Protein AF-A0A5J6QCE6-F1 (afdb_monomer_lite)

Foldseek 3Di:
DVVVQVVLVVVLCVVQVDDAQDDDDPVSLAVRQAKHWGWHFDQDPNDTDTDTDIRGYPHPPQAQLPDDEDEDCEAAAADAAEDAASHEYEHQAYYHYDHPYYHHNYWYDHNPDPDDTDD

pLDDT: mean 71.24, std 13.55, range [38.12, 87.88]

Sequence (119 aa):
MFRYLMDNAIASKDALSLSLGVSLTSEQVAALTHDIVWMEEREVRGETVLVPVLYMAQTQGRLAPSGALIQGHDVALISGAALNNQGTLRASHNLDAHADNITNSGLACTAYARARCHV

Radius of gyration: 20.5 Å; chains: 1; bounding box: 44×30×51 Å

Secondary structure (DSSP, 8-state):
-HHHHHHHHHHHHHHHTPPTBSPPPHHHHHT-SS-EEEEEEEEETTEEEEEEEEE----TTTSS--S-EEEEEEEEEE-SSEEEE-SEEEEEEEEEEE-SEEEE-SEEEESSSS---B-

Structure (mmCIF, N/CA/C/O backbone):
data_AF-A0A5J6QCE6-F1
#
_entry.id   AF-A0A5J6QCE6-F1
#
loop_
_atom_site.group_PDB
_atom_site.id
_atom_site.type_symbol
_atom_site.label_atom_id
_atom_site.label_alt_id
_atom_site.label_comp_id
_atom_site.label_asym_id
_atom_site.label_entity_id
_atom_site.label_seq_id
_atom_site.pdbx_PDB_ins_code
_atom_site.Cartn_x
_atom_site.Cartn_y
_atom_site.Cartn_z
_atom_site.occupancy
_atom_site.B_iso_or_equiv
_atom_site.auth_seq_id
_atom_site.auth_comp_id
_atom_site.auth_asym_id
_atom_site.auth_atom_id
_atom_site.pdbx_PDB_model_num
ATOM 1 N N . MET A 1 1 ? 5.470 -11.681 24.847 1.00 54.00 1 MET A N 1
ATOM 2 C CA . MET A 1 1 ? 4.982 -11.521 23.460 1.00 54.00 1 MET A CA 1
ATOM 3 C C . MET A 1 1 ? 3.604 -10.857 23.398 1.00 54.00 1 MET A C 1
ATOM 5 O O . MET A 1 1 ? 3.525 -9.762 22.874 1.00 54.00 1 MET A O 1
ATOM 9 N N . PHE A 1 2 ? 2.548 -11.420 24.004 1.00 50.88 2 PHE A N 1
ATOM 10 C CA . PHE A 1 2 ? 1.186 -10.839 23.976 1.00 50.88 2 PHE A CA 1
ATOM 11 C C . PHE A 1 2 ? 1.054 -9.411 24.537 1.00 50.88 2 PHE A C 1
ATOM 13 O O . PHE A 1 2 ? 0.307 -8.609 23.992 1.00 50.88 2 PHE A O 1
ATOM 20 N N . ARG A 1 3 ? 1.803 -9.075 25.597 1.00 56.62 3 ARG A N 1
ATOM 21 C CA . ARG A 1 3 ? 1.802 -7.725 26.192 1.00 56.62 3 ARG A CA 1
ATOM 22 C C . ARG A 1 3 ? 2.225 -6.650 25.184 1.00 56.62 3 ARG A C 1
ATOM 24 O O . ARG A 1 3 ? 1.575 -5.627 25.086 1.00 56.62 3 ARG A O 1
ATOM 31 N N . TYR A 1 4 ? 3.238 -6.953 24.374 1.00 59.72 4 TYR A N 1
ATOM 32 C CA . TYR A 1 4 ? 3.793 -6.023 23.391 1.00 59.72 4 TYR A CA 1
ATOM 33 C C . TYR A 1 4 ? 2.786 -5.671 22.286 1.00 59.72 4 TYR A C 1
ATOM 35 O O . TYR A 1 4 ? 2.683 -4.525 21.866 1.00 59.72 4 TYR A O 1
ATOM 43 N N . LEU A 1 5 ? 1.988 -6.653 21.858 1.00 54.56 5 LEU A N 1
ATOM 44 C CA . LEU A 1 5 ? 0.927 -6.443 20.870 1.00 54.56 5 LEU A CA 1
ATOM 45 C C . LEU A 1 5 ? -0.237 -5.612 21.439 1.00 54.56 5 LEU A C 1
ATOM 47 O O . LEU A 1 5 ? -0.833 -4.825 20.710 1.00 54.56 5 LEU A O 1
ATOM 51 N N . MET A 1 6 ? -0.530 -5.748 22.736 1.00 60.56 6 MET A N 1
ATOM 52 C CA . MET A 1 6 ? -1.549 -4.941 23.419 1.00 60.56 6 MET A CA 1
ATOM 53 C C . MET A 1 6 ? -1.086 -3.497 23.644 1.00 60.56 6 MET A C 1
ATOM 55 O O . MET A 1 6 ? -1.870 -2.572 23.448 1.00 60.56 6 MET A O 1
ATOM 59 N N . ASP A 1 7 ? 0.188 -3.291 23.981 1.00 63.84 7 ASP A N 1
ATOM 60 C CA . ASP A 1 7 ? 0.754 -1.950 24.176 1.00 63.84 7 ASP A CA 1
ATOM 61 C C . ASP A 1 7 ? 0.761 -1.150 22.855 1.00 63.84 7 ASP A C 1
ATOM 63 O O . ASP A 1 7 ? 0.395 0.027 22.838 1.00 63.84 7 ASP A O 1
ATOM 67 N N . ASN A 1 8 ? 1.052 -1.805 21.721 1.00 61.34 8 ASN A N 1
ATOM 68 C CA . ASN A 1 8 ? 0.951 -1.193 20.387 1.00 61.34 8 ASN A CA 1
ATOM 69 C C . ASN A 1 8 ? -0.494 -0.819 20.008 1.00 61.34 8 ASN A C 1
ATOM 71 O O . ASN A 1 8 ? -0.725 0.210 19.364 1.00 61.34 8 ASN A O 1
ATOM 75 N N . ALA A 1 9 ? -1.473 -1.634 20.413 1.00 59.72 9 ALA A N 1
ATOM 76 C CA . ALA A 1 9 ? -2.888 -1.359 20.175 1.00 59.72 9 ALA A CA 1
ATOM 77 C C . ALA A 1 9 ? -3.385 -0.153 20.993 1.00 59.72 9 ALA A C 1
ATOM 79 O O . ALA A 1 9 ? -4.178 0.638 20.485 1.00 59.72 9 ALA A O 1
ATOM 80 N N . ILE A 1 10 ? -2.884 0.035 22.220 1.00 63.59 10 ILE A N 1
ATOM 81 C CA . ILE A 1 10 ? -3.193 1.209 23.055 1.00 63.59 10 ILE A CA 1
ATOM 82 C C . ILE A 1 10 ? -2.587 2.480 22.444 1.00 63.59 10 ILE A C 1
ATOM 84 O O . ILE A 1 10 ? -3.293 3.472 22.281 1.00 63.59 10 ILE A O 1
ATOM 88 N N . ALA A 1 11 ? -1.322 2.435 22.013 1.00 64.50 11 ALA A N 1
ATOM 89 C CA . ALA A 1 11 ? -0.682 3.571 21.344 1.00 64.50 11 ALA A CA 1
ATOM 90 C C . ALA A 1 11 ? -1.406 3.968 20.041 1.00 64.50 11 ALA A C 1
ATOM 92 O O . ALA A 1 11 ? -1.580 5.151 19.748 1.00 64.50 11 ALA A O 1
ATOM 93 N N . SER A 1 12 ? -1.881 2.978 19.279 1.00 57.00 12 SER A N 1
ATOM 94 C CA . SER A 1 12 ? -2.649 3.208 18.047 1.00 57.00 12 SER A CA 1
ATOM 95 C C . SER A 1 12 ? -4.065 3.720 18.328 1.00 57.00 12 SER A C 1
ATOM 97 O O . SER A 1 12 ? -4.578 4.535 17.565 1.00 57.00 12 SER A O 1
ATOM 99 N N . LYS A 1 13 ? -4.690 3.298 19.437 1.00 59.28 13 LYS A N 1
ATOM 100 C CA . LYS A 1 13 ? -5.997 3.800 19.884 1.00 59.28 13 LYS A CA 1
ATOM 101 C C . LYS A 1 13 ? -5.964 5.302 20.147 1.00 59.28 13 LYS A C 1
ATOM 103 O O . LYS A 1 13 ? -6.840 6.004 19.647 1.00 59.28 13 LYS A O 1
ATOM 108 N N . ASP A 1 14 ? -4.975 5.780 20.894 1.00 61.84 14 ASP A N 1
ATOM 109 C CA . ASP A 1 14 ? -4.877 7.200 21.245 1.00 61.84 14 ASP A CA 1
ATOM 110 C C . ASP A 1 14 ? -4.505 8.056 20.025 1.00 61.84 14 ASP A C 1
ATOM 112 O O . ASP A 1 14 ? -5.035 9.152 19.849 1.00 61.84 14 ASP A O 1
ATOM 116 N N . ALA A 1 15 ? -3.663 7.532 19.127 1.00 58.50 15 ALA A N 1
ATOM 117 C CA . ALA A 1 15 ? -3.258 8.226 17.905 1.00 58.50 15 ALA A CA 1
ATOM 118 C C . ALA A 1 15 ? -4.372 8.323 16.842 1.00 58.50 15 ALA A C 1
ATOM 120 O O . ALA A 1 15 ? -4.416 9.296 16.092 1.00 58.50 15 ALA A O 1
ATOM 121 N N . LEU A 1 16 ? -5.263 7.325 16.760 1.00 56.75 16 LEU A N 1
ATOM 122 C CA . LEU A 1 16 ? -6.275 7.204 15.696 1.00 56.75 16 LEU A CA 1
ATOM 123 C C . LEU A 1 16 ? -7.724 7.284 16.207 1.00 56.75 16 LEU A C 1
ATOM 125 O O . LEU A 1 16 ? -8.658 7.083 15.428 1.00 56.75 16 LEU A O 1
ATOM 129 N N . SER A 1 17 ? -7.919 7.584 17.499 1.00 60.62 17 SER A N 1
ATOM 130 C CA . SER A 1 17 ? -9.228 7.631 18.176 1.00 60.62 17 SER A CA 1
ATOM 131 C C . SER A 1 17 ? -10.080 6.376 17.924 1.00 60.62 17 SER A C 1
ATOM 133 O O . SER A 1 17 ? -11.279 6.455 17.650 1.00 60.62 17 SER A O 1
ATOM 135 N N . LEU A 1 18 ? -9.456 5.196 17.987 1.00 59.06 18 LEU A N 1
ATOM 136 C CA . LEU A 1 18 ? -10.127 3.925 17.698 1.00 59.06 18 LEU A CA 1
ATOM 137 C C . LEU A 1 18 ? -11.109 3.556 18.822 1.00 59.06 18 LEU A C 1
ATOM 139 O O . LEU A 1 18 ? -10.745 3.495 20.000 1.00 59.06 18 LEU A O 1
ATOM 143 N N . SER A 1 19 ? -12.361 3.276 18.457 1.00 60.53 19 SER A N 1
ATOM 144 C CA . SER A 1 19 ? -13.398 2.807 19.385 1.00 60.53 19 SER A CA 1
ATOM 145 C C . SER A 1 19 ? -13.483 1.283 19.361 1.00 60.53 19 SER A C 1
ATOM 147 O O . SER A 1 19 ? -13.539 0.675 18.293 1.00 60.53 19 SER A O 1
ATOM 149 N N . LEU A 1 20 ? -13.447 0.660 20.544 1.00 58.38 20 LEU A N 1
ATOM 150 C CA . LEU A 1 20 ? -13.559 -0.796 20.685 1.00 58.38 20 LEU A CA 1
ATOM 151 C C . LEU A 1 20 ? -14.888 -1.274 20.081 1.00 58.38 20 LEU A C 1
ATOM 153 O O . LEU A 1 20 ? -15.907 -0.617 20.274 1.00 58.38 20 LEU A O 1
ATOM 157 N N . GLY A 1 21 ? -14.861 -2.398 19.360 1.00 59.34 21 GLY A N 1
ATOM 158 C CA . GLY A 1 21 ? -16.042 -2.973 18.707 1.00 59.34 21 GLY A CA 1
ATOM 159 C C . GLY A 1 21 ? -16.288 -2.494 17.273 1.00 59.34 21 GLY A C 1
ATOM 160 O O . GLY A 1 21 ? -17.064 -3.120 16.560 1.00 59.34 21 GLY A O 1
ATOM 161 N N . VAL A 1 22 ? -15.582 -1.459 16.803 1.00 68.56 22 VAL A N 1
ATOM 162 C CA . VAL A 1 22 ? -15.709 -0.944 15.429 1.00 68.56 22 VAL A CA 1
ATOM 163 C C . VAL A 1 22 ? -14.534 -1.412 14.566 1.00 68.56 22 VAL A C 1
ATOM 165 O O . VAL A 1 22 ? -13.376 -1.341 14.987 1.00 68.56 22 VAL A O 1
ATOM 168 N N . SER A 1 23 ? -14.833 -1.878 13.350 1.00 72.06 23 SER A N 1
ATOM 169 C CA . SER A 1 23 ? -13.835 -2.213 12.327 1.00 72.06 23 SER A CA 1
ATOM 170 C C . SER A 1 23 ? -13.067 -0.965 11.883 1.00 72.06 23 SER A C 1
ATOM 172 O O . SER A 1 23 ? -13.672 0.089 11.671 1.00 72.06 23 SER A O 1
ATOM 174 N N . LEU A 1 24 ? -11.751 -1.073 11.690 1.00 71.19 24 LEU A N 1
ATOM 175 C CA . LEU A 1 24 ? -10.949 0.057 11.217 1.00 71.19 24 LEU A CA 1
ATOM 176 C C . LEU A 1 24 ? -11.288 0.386 9.756 1.00 71.19 24 LEU A C 1
ATOM 178 O O . LEU A 1 24 ? -11.416 -0.505 8.917 1.00 71.19 24 LEU A O 1
ATOM 182 N N . THR A 1 25 ? -11.381 1.678 9.440 1.00 72.88 25 THR A N 1
ATOM 183 C CA . THR A 1 25 ? -11.504 2.149 8.050 1.00 72.88 25 THR A CA 1
ATOM 184 C C . THR A 1 25 ? -10.206 1.933 7.276 1.00 72.88 25 THR A C 1
ATOM 186 O O . THR A 1 25 ? -9.123 1.878 7.862 1.00 72.88 25 THR A O 1
ATOM 189 N N . SER A 1 26 ? -10.291 1.865 5.947 1.00 67.25 26 SER A N 1
ATOM 190 C CA . SER A 1 26 ? -9.123 1.764 5.060 1.00 67.25 26 SER A CA 1
ATOM 191 C C . SER A 1 26 ? -8.064 2.835 5.341 1.00 67.25 26 SER A C 1
ATOM 193 O O . SER A 1 26 ? -6.869 2.547 5.338 1.00 67.25 26 SER A O 1
ATOM 195 N N . GLU A 1 27 ? -8.499 4.057 5.629 1.00 63.38 27 GLU A N 1
ATOM 196 C CA . GLU A 1 27 ? -7.667 5.211 5.948 1.00 63.38 27 GLU A CA 1
ATOM 197 C C . GLU A 1 27 ? -6.958 5.037 7.297 1.00 63.38 27 GLU A C 1
ATOM 199 O O . GLU A 1 27 ? -5.765 5.316 7.407 1.00 63.38 27 GLU A O 1
ATOM 204 N N . GLN A 1 28 ? -7.659 4.521 8.313 1.00 67.94 28 GLN A N 1
ATOM 205 C CA . GLN A 1 28 ? -7.067 4.218 9.620 1.00 67.94 28 GLN A CA 1
ATOM 206 C C . GLN A 1 28 ? -6.076 3.056 9.538 1.00 67.94 28 GLN A C 1
ATOM 208 O O . GLN A 1 28 ? -5.021 3.123 10.163 1.00 67.94 28 GLN A O 1
ATOM 213 N N . VAL A 1 29 ? -6.368 2.028 8.733 1.00 71.19 29 VAL A N 1
ATOM 214 C CA . VAL A 1 29 ? -5.438 0.918 8.470 1.00 71.19 29 VAL A CA 1
ATOM 215 C C . VAL A 1 29 ? -4.179 1.417 7.759 1.00 71.19 29 VAL A C 1
ATOM 217 O O . VAL A 1 29 ? -3.073 1.010 8.108 1.00 71.19 29 VAL A O 1
ATOM 220 N N . ALA A 1 30 ? -4.319 2.337 6.803 1.00 64.44 30 ALA A N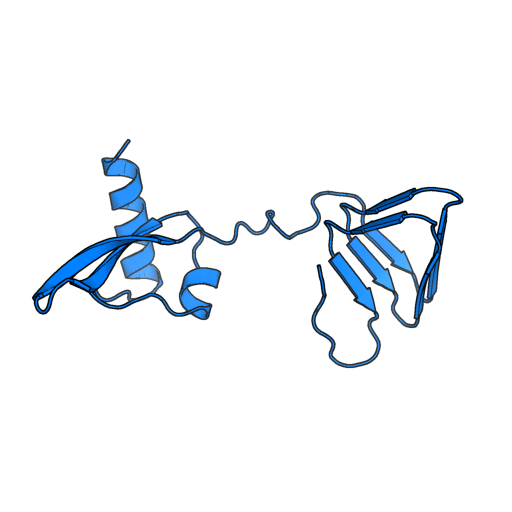 1
ATOM 221 C CA . ALA A 1 30 ? -3.186 2.942 6.104 1.00 64.44 30 ALA A CA 1
ATOM 222 C C . ALA A 1 30 ? -2.315 3.829 7.013 1.00 64.44 30 ALA A C 1
ATOM 224 O O . ALA A 1 30 ? -1.131 4.008 6.737 1.00 64.44 30 ALA A O 1
ATOM 225 N N . ALA A 1 31 ? -2.884 4.368 8.092 1.00 67.12 31 ALA A N 1
ATOM 226 C CA . ALA A 1 31 ? -2.170 5.173 9.078 1.00 67.12 31 ALA A CA 1
ATOM 227 C C . ALA A 1 31 ? -1.479 4.341 10.178 1.00 67.12 31 ALA A C 1
ATOM 229 O O . ALA A 1 31 ? -0.749 4.902 10.999 1.00 67.12 31 ALA A O 1
ATOM 230 N N . LEU A 1 32 ? -1.685 3.018 10.214 1.00 70.31 32 LEU A N 1
ATOM 231 C CA . LEU A 1 32 ? -1.018 2.144 11.176 1.00 70.31 32 LEU A CA 1
ATOM 232 C C . LEU A 1 32 ? 0.492 2.109 10.921 1.00 70.31 32 LEU A C 1
ATOM 234 O O . LEU A 1 32 ? 0.950 1.850 9.810 1.00 70.31 32 LEU A O 1
ATOM 238 N N . THR A 1 33 ? 1.268 2.321 11.983 1.00 68.81 33 THR A N 1
ATOM 239 C CA . THR A 1 33 ? 2.740 2.268 11.954 1.00 68.81 33 THR A CA 1
ATOM 240 C C . THR A 1 33 ? 3.295 0.915 12.397 1.00 68.81 33 THR A C 1
ATOM 242 O O . THR A 1 33 ? 4.423 0.572 12.052 1.00 68.81 33 THR A O 1
ATOM 245 N N . HIS A 1 34 ? 2.500 0.138 13.134 1.00 70.12 34 HIS A N 1
ATOM 246 C CA . HIS A 1 34 ? 2.828 -1.197 13.627 1.00 70.12 34 HIS A CA 1
ATOM 247 C C . HIS A 1 34 ? 1.629 -2.126 13.432 1.00 70.12 34 HIS A C 1
ATOM 249 O O . HIS A 1 34 ? 0.485 -1.674 13.474 1.00 70.12 34 HIS A O 1
ATOM 255 N N . ASP A 1 35 ? 1.889 -3.418 13.231 1.00 78.06 35 ASP A N 1
ATOM 256 C CA . ASP A 1 35 ? 0.831 -4.426 13.176 1.00 78.06 35 ASP A CA 1
ATOM 257 C C . ASP A 1 35 ? 0.096 -4.474 14.525 1.00 78.06 35 ASP A C 1
ATOM 259 O O . ASP A 1 35 ? 0.729 -4.516 15.588 1.00 78.06 35 ASP A O 1
ATOM 263 N N . ILE A 1 36 ? -1.237 -4.487 14.485 1.00 77.19 36 ILE A N 1
ATOM 264 C CA . ILE A 1 36 ? -2.084 -4.540 15.680 1.00 77.19 36 ILE A CA 1
ATOM 265 C C . ILE A 1 36 ? -3.117 -5.657 15.572 1.00 77.19 36 ILE A C 1
ATOM 267 O O . ILE A 1 36 ? -3.630 -5.962 14.497 1.00 77.19 36 ILE A O 1
ATOM 271 N N . VAL A 1 37 ? -3.468 -6.245 16.713 1.00 80.62 37 VAL A N 1
ATOM 272 C CA . VAL A 1 37 ? -4.670 -7.075 16.839 1.00 80.62 37 VAL A CA 1
ATOM 273 C C . VAL A 1 37 ? -5.747 -6.225 17.498 1.00 80.62 37 VAL A C 1
ATOM 275 O O . VAL A 1 37 ? -5.509 -5.634 18.550 1.00 80.62 37 VAL A O 1
ATOM 278 N N . TRP A 1 38 ? -6.920 -6.163 16.881 1.00 82.75 38 TRP A N 1
ATOM 279 C CA . TRP A 1 38 ? -8.049 -5.358 17.332 1.00 82.75 38 TRP A CA 1
ATOM 280 C C . TRP A 1 38 ? -9.303 -6.210 17.519 1.00 82.75 38 TRP A C 1
ATOM 282 O O . TRP A 1 38 ? -9.486 -7.205 16.824 1.00 82.75 38 TRP A O 1
ATOM 292 N N . MET A 1 39 ? -10.162 -5.823 18.462 1.00 79.12 39 MET A N 1
ATOM 293 C CA . MET A 1 39 ? -11.410 -6.530 18.752 1.00 79.12 39 MET A CA 1
ATOM 294 C C . MET A 1 39 ? -12.564 -5.884 17.981 1.00 79.12 39 MET A C 1
ATOM 296 O O . MET A 1 39 ? -12.918 -4.733 18.243 1.00 79.12 39 MET A O 1
ATOM 300 N N . GLU A 1 40 ? -13.142 -6.635 17.049 1.00 80.44 40 GLU A N 1
ATOM 301 C CA . GLU A 1 40 ? -14.277 -6.226 16.214 1.00 80.44 40 GLU A CA 1
ATOM 302 C C . GLU A 1 40 ? -15.540 -6.988 16.628 1.00 80.44 40 GLU A C 1
ATOM 304 O O . GLU A 1 40 ? -15.466 -8.174 16.963 1.00 80.44 40 GLU A O 1
ATOM 309 N N . GLU A 1 41 ? -16.698 -6.324 16.602 1.00 77.44 41 GLU A N 1
ATOM 310 C CA . GLU A 1 41 ? -17.987 -6.991 16.793 1.00 77.44 41 GLU A CA 1
ATOM 311 C C . GLU A 1 41 ? -18.369 -7.811 15.560 1.00 77.44 41 GLU A C 1
ATOM 313 O O . GLU A 1 41 ? -18.419 -7.309 14.436 1.00 77.44 41 GLU A O 1
ATOM 318 N N . ARG A 1 42 ? -18.661 -9.096 15.768 1.00 77.31 42 ARG A N 1
ATOM 319 C CA . ARG A 1 42 ? -19.118 -10.007 14.720 1.00 77.31 42 ARG A CA 1
ATOM 320 C C . ARG A 1 42 ? -20.306 -10.813 15.201 1.00 77.31 42 ARG A C 1
ATOM 322 O O . ARG A 1 42 ? -20.290 -11.373 16.293 1.00 77.31 42 ARG A O 1
ATOM 329 N N . GLU A 1 43 ? -21.323 -10.904 14.354 1.00 82.06 43 GLU A N 1
ATOM 330 C CA . GLU A 1 43 ? -22.461 -11.779 14.595 1.00 82.06 43 GLU A CA 1
ATOM 331 C C . GLU A 1 43 ? -22.070 -13.215 14.234 1.00 82.06 43 GLU A C 1
ATOM 333 O O . GLU A 1 43 ? -21.847 -13.557 13.069 1.00 82.06 43 GLU A O 1
ATOM 338 N N . VAL A 1 44 ? -21.947 -14.066 15.248 1.00 75.38 44 VAL A N 1
ATOM 339 C CA . VAL A 1 44 ? -21.658 -15.488 15.083 1.00 75.38 44 VAL A CA 1
ATOM 340 C C . VAL A 1 44 ? -22.855 -16.252 15.616 1.00 75.38 44 VAL A C 1
ATOM 342 O O . VAL A 1 44 ? -23.138 -16.235 16.807 1.00 75.38 44 VAL A O 1
ATOM 345 N N . ARG A 1 45 ? -23.567 -16.946 14.722 1.00 72.00 45 ARG A N 1
ATOM 346 C CA . ARG A 1 45 ? -24.738 -17.773 15.071 1.00 72.00 45 ARG A CA 1
ATOM 347 C C . ARG A 1 45 ? -25.869 -17.000 15.782 1.00 72.00 45 ARG A C 1
ATOM 349 O O . ARG A 1 45 ? -26.582 -17.594 16.584 1.00 72.00 45 ARG A O 1
ATOM 356 N N . GLY A 1 46 ? -26.055 -15.717 15.459 1.00 83.06 46 GLY A N 1
ATOM 357 C CA . GLY A 1 46 ? -27.103 -14.869 16.044 1.00 83.06 46 GLY A CA 1
ATOM 358 C C . GLY A 1 46 ? -26.719 -14.192 17.363 1.00 83.06 46 GLY A C 1
ATOM 359 O O . GLY A 1 46 ? -27.561 -13.539 17.972 1.00 83.06 46 GLY A O 1
ATOM 360 N N . GLU A 1 47 ? -25.467 -14.333 17.808 1.00 74.38 47 GLU A N 1
ATOM 361 C CA . GLU A 1 47 ? -24.921 -13.616 18.962 1.00 74.38 47 GLU A CA 1
ATOM 362 C C . GLU A 1 47 ? -23.801 -12.670 18.519 1.00 74.38 47 GLU A C 1
ATOM 364 O O . GLU A 1 47 ? -22.893 -13.057 17.777 1.00 74.38 47 GLU A O 1
ATOM 369 N N . THR A 1 48 ? -23.854 -11.424 18.991 1.00 78.69 48 THR A N 1
ATOM 370 C CA . THR A 1 48 ? -22.783 -10.446 18.786 1.00 78.69 48 THR A CA 1
ATOM 371 C C . THR A 1 48 ? -21.640 -10.754 19.739 1.00 78.69 48 THR A C 1
ATOM 373 O O . THR A 1 48 ? -21.780 -10.639 20.957 1.00 78.69 48 THR A O 1
ATOM 376 N N . VAL A 1 49 ? -20.494 -11.139 19.187 1.00 80.81 49 VAL A N 1
ATOM 377 C CA . VAL A 1 49 ? -19.290 -11.463 19.952 1.00 80.81 49 VAL A CA 1
ATOM 378 C C . VAL A 1 49 ? -18.112 -10.640 19.454 1.00 80.81 49 VAL A C 1
ATOM 380 O O . VAL A 1 49 ? -18.022 -10.298 18.276 1.00 80.81 49 VAL A O 1
ATOM 383 N N . LEU A 1 50 ? -17.186 -10.326 20.355 1.00 81.19 50 LEU A N 1
ATOM 384 C CA . LEU A 1 50 ? -15.937 -9.671 19.989 1.00 81.19 50 LEU A CA 1
ATOM 385 C C . LEU A 1 50 ? -14.932 -10.720 19.520 1.00 81.19 50 LEU A C 1
ATOM 387 O O . LEU A 1 50 ? -14.601 -11.642 20.270 1.00 81.19 50 LEU A O 1
ATOM 391 N N . VAL A 1 51 ? -14.413 -10.558 18.305 1.00 80.69 51 VAL A N 1
ATOM 392 C CA . VAL A 1 51 ? -13.385 -11.443 17.744 1.00 80.69 51 VAL A CA 1
ATOM 393 C C . VAL A 1 51 ? -12.087 -10.681 17.474 1.00 80.69 51 VAL A C 1
ATOM 395 O O . VAL A 1 51 ? -12.131 -9.507 17.100 1.00 80.69 51 VAL A O 1
ATOM 398 N N . PRO A 1 52 ? -10.919 -11.326 17.649 1.00 82.38 52 PRO A N 1
ATOM 399 C CA . PRO A 1 52 ? -9.640 -10.710 17.334 1.00 82.38 52 PRO A CA 1
ATOM 400 C C . PRO A 1 52 ? -9.413 -10.685 15.819 1.00 82.38 52 PRO A C 1
ATOM 402 O O . PRO A 1 52 ? -9.438 -11.721 15.154 1.00 82.38 52 PRO A O 1
ATOM 405 N N . VAL A 1 53 ? -9.133 -9.502 15.286 1.00 83.69 53 VAL A N 1
ATOM 406 C CA . VAL A 1 53 ? -8.793 -9.258 13.882 1.00 83.69 53 VAL A CA 1
ATOM 407 C C . VAL A 1 53 ? -7.389 -8.667 13.815 1.00 83.69 53 VAL A C 1
ATOM 409 O O . VAL A 1 53 ? -7.066 -7.722 14.532 1.00 83.69 53 VAL A O 1
ATOM 412 N N . LEU A 1 54 ? -6.533 -9.237 12.967 1.00 84.19 54 LEU A N 1
ATOM 413 C CA . LEU A 1 54 ? -5.181 -8.734 12.729 1.00 84.19 54 LEU A CA 1
ATOM 414 C C . LEU A 1 54 ? -5.217 -7.664 11.632 1.00 84.19 54 LEU A C 1
ATOM 416 O O . LEU A 1 54 ? -5.547 -7.965 10.486 1.00 84.19 54 LEU A O 1
ATOM 420 N N . TYR A 1 55 ? -4.820 -6.444 11.979 1.00 79.19 55 TYR A N 1
ATOM 421 C CA . TYR A 1 55 ? -4.608 -5.347 11.044 1.00 79.19 55 TYR A CA 1
ATOM 422 C C . TYR A 1 55 ? -3.109 -5.135 10.864 1.00 79.19 55 TYR A C 1
ATOM 424 O O . TYR A 1 55 ? -2.380 -4.842 11.813 1.00 79.19 55 TYR A O 1
ATOM 432 N N . MET A 1 56 ? -2.643 -5.316 9.634 1.00 76.75 56 MET A N 1
ATOM 433 C CA . MET A 1 56 ? -1.234 -5.159 9.301 1.00 76.75 56 MET A CA 1
ATOM 434 C C . MET A 1 56 ? -0.957 -3.705 8.943 1.00 76.75 56 MET A C 1
ATOM 436 O O . MET A 1 56 ? -1.619 -3.146 8.063 1.00 76.75 56 MET A O 1
ATOM 440 N N . ALA A 1 57 ? 0.032 -3.108 9.602 1.00 70.06 57 ALA A N 1
ATOM 441 C CA . ALA A 1 57 ? 0.515 -1.799 9.218 1.00 70.06 57 ALA A CA 1
ATOM 442 C C . ALA A 1 57 ? 1.083 -1.867 7.808 1.00 70.06 57 ALA A C 1
ATOM 444 O O . ALA A 1 57 ? 1.881 -2.749 7.464 1.00 70.06 57 ALA A O 1
ATOM 445 N N . GLN A 1 58 ? 0.695 -0.892 6.991 1.00 61.66 58 GLN A N 1
ATOM 446 C CA . GLN A 1 58 ? 1.406 -0.616 5.758 1.00 61.66 58 GLN A CA 1
ATOM 447 C C . GLN A 1 58 ? 2.763 -0.047 6.163 1.00 61.66 58 GLN A C 1
ATOM 449 O O . GLN A 1 58 ? 2.934 1.159 6.326 1.00 61.66 58 GLN A O 1
ATOM 454 N N . THR A 1 59 ? 3.748 -0.922 6.366 1.00 48.59 59 THR A N 1
ATOM 455 C CA . THR A 1 59 ? 5.127 -0.469 6.466 1.00 48.59 59 THR A CA 1
ATOM 456 C C . THR A 1 59 ? 5.417 0.286 5.176 1.00 48.59 59 THR A C 1
ATOM 458 O O . THR A 1 59 ? 5.305 -0.282 4.085 1.00 48.59 59 THR A O 1
ATOM 461 N N . GLN A 1 60 ? 5.752 1.573 5.290 1.00 48.91 60 GLN A N 1
ATOM 462 C CA . GLN A 1 60 ? 6.400 2.330 4.223 1.00 48.91 60 GLN A CA 1
ATOM 463 C C . GLN A 1 60 ? 7.651 1.533 3.818 1.00 48.91 60 GLN A C 1
ATOM 465 O O . GLN A 1 60 ? 8.687 1.630 4.465 1.00 48.91 60 GLN A O 1
ATOM 470 N N . GLY A 1 61 ? 7.514 0.614 2.859 1.00 48.00 61 GLY A N 1
ATOM 471 C CA . GLY A 1 61 ? 8.511 -0.439 2.639 1.00 48.00 61 GLY A CA 1
ATOM 472 C C . GLY A 1 61 ? 7.994 -1.816 2.220 1.00 48.00 61 GLY A C 1
ATOM 473 O O . GLY A 1 61 ? 8.793 -2.590 1.713 1.00 48.00 61 GLY A O 1
ATOM 474 N N . ARG A 1 62 ? 6.701 -2.154 2.370 1.00 48.25 62 ARG A N 1
ATOM 475 C CA . ARG A 1 62 ? 6.152 -3.393 1.763 1.00 48.25 62 ARG A CA 1
ATOM 476 C C . ARG A 1 62 ? 5.644 -3.201 0.330 1.00 48.25 62 ARG A C 1
ATOM 478 O O . ARG A 1 62 ? 5.521 -4.174 -0.399 1.00 48.25 62 ARG A O 1
ATOM 485 N N . LEU A 1 63 ? 5.427 -1.945 -0.071 1.00 48.69 63 LEU A N 1
ATOM 486 C CA . LEU A 1 63 ? 5.192 -1.491 -1.451 1.00 48.69 63 LEU A CA 1
ATOM 487 C C . LEU A 1 63 ? 5.920 -0.166 -1.760 1.00 48.69 63 LEU A C 1
ATOM 489 O O . LEU A 1 63 ? 5.557 0.549 -2.688 1.00 48.69 63 LEU A O 1
ATOM 493 N N . ALA A 1 64 ? 6.942 0.200 -0.983 1.00 49.44 64 ALA A N 1
ATOM 494 C CA . ALA A 1 64 ? 7.956 1.106 -1.512 1.00 49.44 64 ALA A CA 1
ATOM 495 C C . ALA A 1 64 ? 8.984 0.189 -2.169 1.00 49.44 64 ALA A C 1
ATOM 497 O O . ALA A 1 64 ? 9.493 -0.686 -1.466 1.00 49.44 64 ALA A O 1
ATOM 498 N N . PRO A 1 65 ? 9.266 0.305 -3.475 1.00 50.50 65 PRO A N 1
ATOM 499 C CA . PRO A 1 65 ? 10.233 -0.575 -4.099 1.00 50.50 65 PRO A CA 1
ATOM 500 C C . PRO A 1 65 ? 11.577 -0.345 -3.421 1.00 50.50 65 PRO A C 1
ATOM 502 O O . PRO A 1 65 ? 12.220 0.678 -3.635 1.00 50.50 65 PRO A O 1
ATOM 505 N N . SER A 1 66 ? 11.994 -1.269 -2.558 1.00 50.53 66 SER A N 1
ATOM 506 C CA . SER A 1 66 ? 13.266 -1.221 -1.832 1.00 50.53 66 SER A CA 1
ATOM 507 C C . SER A 1 66 ? 14.439 -1.592 -2.749 1.00 50.53 66 SER A C 1
ATOM 509 O O . SER A 1 66 ? 15.414 -2.206 -2.323 1.00 50.53 66 SER A O 1
ATOM 511 N N . GLY A 1 67 ? 14.310 -1.264 -4.033 1.00 63.50 67 GLY A N 1
ATOM 512 C CA . GLY A 1 67 ? 15.215 -1.607 -5.115 1.00 63.50 67 GLY A CA 1
ATOM 513 C C . GLY A 1 67 ? 15.521 -0.389 -5.982 1.00 63.50 67 GLY A C 1
ATOM 514 O O . GLY A 1 67 ? 15.227 0.750 -5.624 1.00 63.50 67 GLY A O 1
ATOM 515 N N . ALA A 1 68 ? 16.136 -0.626 -7.136 1.00 72.25 68 ALA A N 1
ATOM 516 C CA . ALA A 1 68 ? 16.538 0.435 -8.052 1.00 72.25 68 ALA A CA 1
ATOM 517 C C . ALA A 1 68 ? 15.342 1.286 -8.539 1.00 72.25 68 ALA A C 1
ATOM 519 O O . ALA A 1 68 ? 14.256 0.766 -8.805 1.00 72.25 68 ALA A O 1
ATOM 520 N N . LEU A 1 69 ? 15.557 2.598 -8.682 1.00 80.25 69 LEU A N 1
ATOM 521 C CA . LEU A 1 69 ? 14.652 3.516 -9.378 1.00 80.25 69 LEU A CA 1
ATOM 522 C C . LEU A 1 69 ? 15.161 3.713 -10.807 1.00 80.25 69 LEU A C 1
ATOM 524 O O . LEU A 1 69 ? 16.274 4.199 -11.006 1.00 80.25 69 LEU A O 1
ATOM 528 N N . ILE A 1 70 ? 14.326 3.385 -11.789 1.00 80.50 70 ILE A N 1
ATOM 529 C CA . ILE A 1 70 ? 14.550 3.700 -13.199 1.00 80.50 70 ILE A CA 1
ATOM 530 C C . ILE A 1 70 ? 13.567 4.804 -13.574 1.00 80.50 70 ILE A C 1
ATOM 532 O O . ILE A 1 70 ? 12.352 4.594 -13.570 1.00 80.50 70 ILE A O 1
ATOM 536 N N . GLN A 1 71 ? 14.098 5.991 -13.873 1.00 85.44 71 GLN A N 1
ATOM 537 C CA . GLN A 1 71 ? 13.305 7.154 -14.252 1.00 85.44 71 GLN A CA 1
ATOM 538 C C . GLN A 1 71 ? 13.782 7.747 -15.577 1.00 85.44 71 GLN A C 1
ATOM 540 O O . GLN A 1 71 ? 14.976 7.958 -15.772 1.00 85.44 71 GLN A O 1
ATOM 545 N N . GLY A 1 72 ? 12.837 8.067 -16.460 1.00 83.81 72 GLY A N 1
ATOM 546 C CA . GLY A 1 72 ? 13.111 8.714 -17.742 1.00 83.81 72 GLY A CA 1
ATOM 547 C C . GLY A 1 72 ? 11.920 9.515 -18.258 1.00 83.81 72 GLY A C 1
ATOM 548 O O . GLY A 1 72 ? 10.817 9.427 -17.713 1.00 83.81 72 GLY A O 1
ATOM 549 N N . HIS A 1 73 ? 12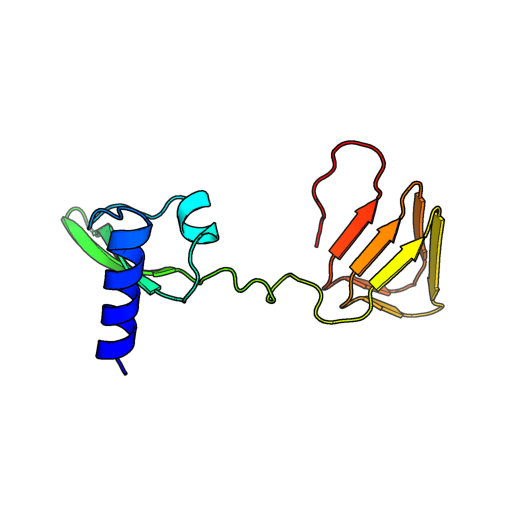.144 10.312 -19.307 1.00 87.06 73 HIS A N 1
ATOM 550 C CA . HIS A 1 73 ? 11.039 10.955 -20.018 1.00 87.06 73 HIS A CA 1
ATOM 551 C C . HIS A 1 73 ? 10.195 9.896 -20.733 1.00 87.06 73 HIS A C 1
ATOM 553 O O . HIS A 1 73 ? 9.007 9.748 -20.453 1.00 87.06 73 HIS A O 1
ATOM 559 N N . ASP A 1 74 ? 10.868 9.078 -21.535 1.00 86.50 74 ASP A N 1
ATOM 560 C CA . ASP A 1 74 ? 10.358 7.845 -22.113 1.00 86.50 74 ASP A CA 1
ATOM 561 C C . ASP A 1 74 ? 11.243 6.694 -21.632 1.00 86.50 74 ASP A C 1
ATOM 563 O O . ASP A 1 74 ? 12.472 6.801 -21.637 1.00 86.50 74 ASP A O 1
ATOM 567 N N . VAL A 1 75 ? 10.627 5.612 -21.171 1.00 84.81 75 VAL A N 1
ATOM 568 C CA . VAL A 1 75 ? 11.318 4.420 -20.676 1.00 84.81 75 VAL A CA 1
ATOM 569 C C . VAL A 1 75 ? 10.891 3.248 -21.544 1.00 84.81 75 VAL A C 1
ATOM 571 O O . VAL A 1 75 ? 9.709 2.931 -21.591 1.00 84.81 75 VAL A O 1
ATOM 574 N N . ALA A 1 76 ? 11.848 2.602 -22.206 1.00 86.69 76 ALA A N 1
ATOM 575 C CA . ALA A 1 76 ? 11.628 1.369 -22.953 1.00 86.69 76 ALA A CA 1
ATOM 576 C C . ALA A 1 76 ? 12.490 0.256 -22.348 1.00 86.69 76 ALA A C 1
ATOM 578 O O . ALA A 1 76 ? 13.715 0.381 -22.278 1.00 86.69 76 ALA A O 1
ATOM 579 N N . LEU A 1 77 ? 11.853 -0.822 -21.897 1.00 83.25 77 LEU A N 1
ATOM 580 C CA . LEU A 1 77 ? 12.512 -2.008 -21.361 1.00 83.25 77 LEU A CA 1
ATOM 581 C C . LEU A 1 77 ? 12.325 -3.160 -22.341 1.00 83.25 77 LEU A C 1
ATOM 583 O O . LEU A 1 77 ? 11.202 -3.571 -22.608 1.00 83.25 77 LEU A O 1
ATOM 587 N N . ILE A 1 78 ? 13.424 -3.690 -22.872 1.00 85.19 78 ILE A N 1
ATOM 588 C CA . ILE A 1 78 ? 13.394 -4.780 -23.849 1.00 85.19 78 ILE A CA 1
ATOM 589 C C . ILE A 1 78 ? 14.234 -5.925 -23.292 1.00 85.19 78 ILE A C 1
ATOM 591 O O . ILE A 1 78 ? 15.439 -5.776 -23.090 1.00 85.19 78 ILE A O 1
ATOM 595 N N . SER A 1 79 ? 13.595 -7.062 -23.031 1.00 82.75 79 SER A N 1
ATOM 596 C CA . SER A 1 79 ? 14.247 -8.296 -22.592 1.00 82.75 79 SER A CA 1
ATOM 597 C C . SER A 1 79 ? 13.831 -9.444 -23.502 1.00 82.75 79 SER A C 1
ATOM 599 O O . SER A 1 79 ? 12.651 -9.636 -23.758 1.00 82.75 79 SER A O 1
ATOM 601 N N . GLY A 1 80 ? 14.789 -10.238 -23.981 1.00 79.25 80 GLY A N 1
ATOM 602 C CA . GLY A 1 80 ? 14.513 -11.358 -24.891 1.00 79.25 80 GLY A CA 1
ATOM 603 C C . GLY A 1 80 ? 13.945 -12.614 -24.222 1.00 79.25 80 GLY A C 1
ATOM 604 O O . GLY A 1 80 ? 13.801 -13.621 -24.897 1.00 79.25 80 GLY A O 1
ATOM 605 N N . ALA A 1 81 ? 13.704 -12.595 -22.908 1.00 85.88 81 ALA A N 1
ATOM 606 C CA . ALA A 1 81 ? 13.124 -13.727 -22.186 1.00 85.88 81 ALA A CA 1
ATOM 607 C C . ALA A 1 81 ? 12.229 -13.243 -21.040 1.00 85.88 81 ALA A C 1
ATOM 609 O O . ALA A 1 81 ? 11.009 -13.243 -21.156 1.00 85.88 81 ALA A O 1
ATOM 610 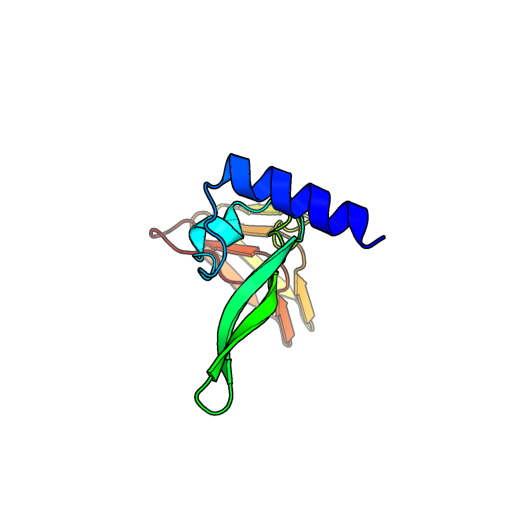N N . ALA A 1 82 ? 12.816 -12.784 -19.932 1.00 85.88 82 ALA A N 1
ATOM 611 C CA . ALA A 1 82 ? 12.056 -12.348 -18.766 1.00 85.88 82 ALA A CA 1
ATOM 612 C C . ALA A 1 82 ? 12.453 -10.942 -18.311 1.00 85.88 82 ALA A C 1
ATOM 614 O O . ALA A 1 82 ? 13.637 -10.591 -18.284 1.00 85.88 82 ALA A O 1
ATOM 615 N N . LEU A 1 83 ? 11.461 -10.151 -17.917 1.00 85.44 83 LEU A N 1
ATOM 616 C CA . LEU A 1 83 ? 11.621 -8.881 -17.220 1.00 85.44 83 LEU A CA 1
ATOM 617 C C . LEU A 1 83 ? 11.089 -9.063 -15.799 1.00 85.44 83 LEU A C 1
ATOM 619 O O . LEU A 1 83 ? 9.892 -9.252 -15.610 1.00 85.44 83 LEU A O 1
ATOM 623 N N . ASN A 1 84 ? 11.979 -9.015 -14.805 1.00 86.06 84 ASN A N 1
ATOM 624 C CA . ASN A 1 84 ? 11.610 -9.119 -13.394 1.00 86.06 84 ASN A CA 1
ATOM 625 C C . ASN A 1 84 ? 11.893 -7.792 -12.684 1.00 86.06 84 ASN A C 1
ATOM 627 O O . ASN A 1 84 ? 13.036 -7.521 -12.308 1.00 86.06 84 ASN A O 1
ATOM 631 N N . ASN A 1 85 ? 10.871 -6.953 -12.526 1.00 80.56 85 ASN A N 1
ATOM 632 C CA . ASN A 1 85 ? 11.004 -5.681 -11.825 1.00 80.56 85 ASN A CA 1
ATOM 633 C C . ASN A 1 85 ? 10.566 -5.817 -10.366 1.00 80.56 85 ASN A C 1
ATOM 635 O O . ASN A 1 85 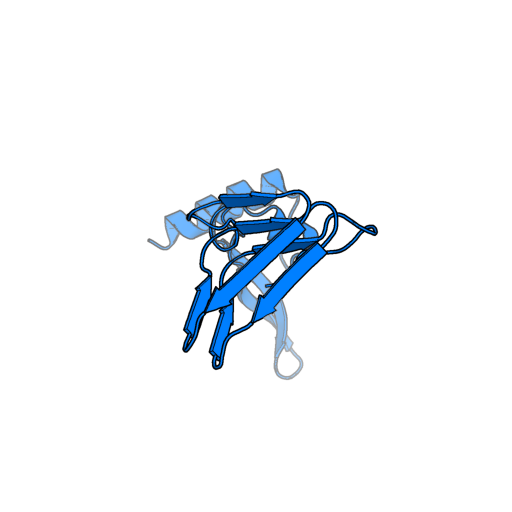? 9.418 -6.135 -10.081 1.00 80.56 85 ASN A O 1
ATOM 639 N N . GLN A 1 86 ? 11.469 -5.496 -9.444 1.00 82.75 86 GLN A N 1
ATOM 640 C CA . GLN A 1 86 ? 11.180 -5.366 -8.008 1.00 82.75 86 GLN A CA 1
ATOM 641 C C . GLN A 1 86 ? 11.368 -3.912 -7.525 1.00 82.75 86 GLN A C 1
ATOM 643 O O . GLN A 1 86 ? 11.171 -3.609 -6.351 1.00 82.75 86 GLN A O 1
ATOM 648 N N . GLY A 1 87 ? 11.791 -3.021 -8.433 1.00 77.75 87 GLY A N 1
ATOM 649 C CA . GLY A 1 87 ? 12.103 -1.612 -8.206 1.00 77.75 87 GLY A CA 1
ATOM 650 C C . GLY A 1 87 ? 10.985 -0.665 -8.657 1.00 77.75 87 GLY A C 1
ATOM 651 O O . GLY A 1 87 ? 9.850 -1.077 -8.896 1.00 77.75 87 GLY A O 1
ATOM 652 N N . THR A 1 88 ? 11.289 0.629 -8.757 1.00 84.19 88 THR A N 1
ATOM 653 C CA . THR A 1 88 ? 10.336 1.621 -9.287 1.00 84.19 88 THR A CA 1
ATOM 654 C C . THR A 1 88 ? 10.664 1.920 -10.745 1.00 84.19 88 THR A C 1
ATOM 656 O O . THR A 1 88 ? 11.781 2.341 -11.043 1.00 84.19 88 THR A O 1
ATOM 659 N N . LEU A 1 89 ? 9.681 1.789 -11.632 1.00 85.00 89 LEU A N 1
ATOM 660 C CA . LEU A 1 89 ? 9.735 2.256 -13.014 1.00 85.00 89 LEU A CA 1
ATOM 661 C C . LEU A 1 89 ? 8.873 3.511 -13.152 1.00 85.00 89 LEU A C 1
ATOM 663 O O . LEU A 1 89 ? 7.660 3.472 -12.930 1.00 85.00 89 LEU A O 1
ATOM 667 N N . ARG A 1 90 ? 9.489 4.636 -13.517 1.00 84.94 90 ARG A N 1
ATOM 668 C CA . ARG A 1 90 ? 8.788 5.914 -13.662 1.00 84.94 90 ARG A CA 1
ATOM 669 C C . ARG A 1 90 ? 9.100 6.575 -14.998 1.00 84.94 90 ARG A C 1
ATOM 671 O O . ARG A 1 90 ? 10.206 7.061 -15.206 1.00 84.94 90 ARG A O 1
ATOM 678 N N . ALA A 1 91 ? 8.098 6.686 -15.861 1.00 86.88 91 ALA A N 1
ATOM 679 C CA . ALA A 1 91 ? 8.196 7.477 -17.084 1.00 86.88 91 ALA A CA 1
ATOM 680 C C . ALA A 1 91 ? 7.400 8.774 -16.953 1.00 86.88 91 ALA A C 1
ATOM 682 O O . ALA A 1 91 ? 6.293 8.754 -16.414 1.00 86.88 91 ALA A O 1
ATOM 683 N N . SER A 1 92 ? 7.913 9.909 -17.433 1.00 86.19 92 SER A N 1
ATOM 684 C CA . SER A 1 92 ? 7.107 11.139 -17.441 1.00 86.19 92 SER A CA 1
ATOM 685 C C . SER A 1 92 ? 6.117 11.207 -18.606 1.00 86.19 92 SER A C 1
ATOM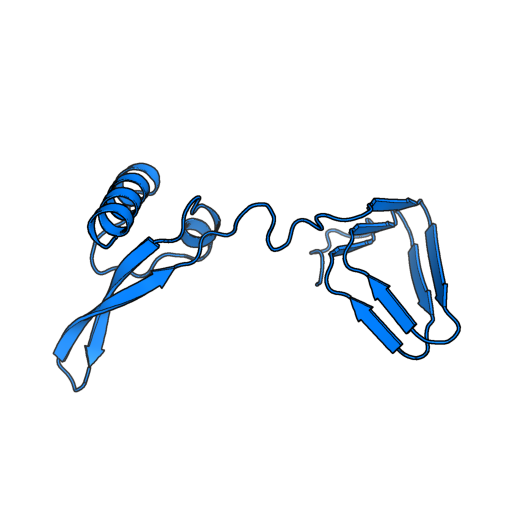 687 O O . SER A 1 92 ? 5.083 11.858 -18.473 1.00 86.19 92 SER A O 1
ATOM 689 N N . HIS A 1 93 ? 6.416 10.533 -19.714 1.00 84.12 93 HIS A N 1
ATOM 690 C CA . HIS A 1 93 ? 5.611 10.520 -20.930 1.00 84.12 93 HIS A CA 1
ATOM 691 C C . HIS A 1 93 ? 5.191 9.092 -21.309 1.00 84.12 93 HIS A C 1
ATOM 693 O O . HIS A 1 93 ? 4.012 8.779 -21.158 1.00 84.12 93 HIS A O 1
ATOM 699 N N . ASN A 1 94 ? 6.119 8.206 -21.694 1.00 85.31 94 ASN A N 1
ATOM 700 C CA . ASN A 1 94 ? 5.787 6.831 -22.098 1.00 85.31 94 ASN A CA 1
ATOM 701 C C . ASN A 1 94 ? 6.593 5.755 -21.350 1.00 85.31 94 ASN A C 1
ATOM 703 O O . ASN A 1 94 ? 7.805 5.892 -21.189 1.00 85.31 94 ASN A O 1
ATOM 707 N N . LEU A 1 95 ? 5.934 4.668 -20.936 1.00 86.56 95 LEU A N 1
ATOM 708 C CA . LEU A 1 95 ? 6.576 3.465 -20.395 1.00 86.56 95 LEU A CA 1
ATOM 709 C C . LEU A 1 95 ? 6.202 2.273 -21.274 1.00 86.56 95 LEU A C 1
ATOM 711 O O . LEU A 1 95 ? 5.034 1.898 -21.329 1.00 86.56 95 LEU A O 1
ATOM 715 N N . ASP A 1 96 ? 7.201 1.683 -21.922 1.00 87.88 96 ASP A N 1
ATOM 716 C CA . ASP A 1 96 ? 7.072 0.509 -22.781 1.00 87.88 96 ASP A CA 1
ATOM 717 C C . ASP A 1 96 ? 7.916 -0.649 -22.229 1.00 87.88 96 ASP A C 1
ATOM 719 O O . ASP A 1 96 ? 9.047 -0.452 -21.771 1.00 87.88 96 ASP A O 1
ATOM 723 N N . ALA A 1 97 ? 7.359 -1.857 -22.241 1.00 86.94 97 ALA A N 1
ATOM 724 C CA . ALA A 1 97 ? 7.995 -3.062 -21.732 1.00 86.94 97 ALA A CA 1
ATOM 725 C C . ALA A 1 97 ? 7.702 -4.254 -22.653 1.00 86.94 97 ALA A C 1
ATOM 727 O O . ALA A 1 97 ? 6.570 -4.727 -22.746 1.00 86.94 97 ALA A O 1
ATOM 728 N N . HIS A 1 98 ? 8.751 -4.780 -23.281 1.00 87.00 98 HIS A N 1
ATOM 729 C CA . HIS A 1 98 ? 8.702 -5.940 -24.162 1.00 87.00 98 HIS A CA 1
ATOM 730 C C . HIS A 1 98 ? 9.544 -7.084 -23.593 1.00 87.00 98 HIS A C 1
ATOM 732 O O . HIS A 1 98 ? 10.765 -6.962 -23.469 1.00 87.00 98 HIS A O 1
ATOM 738 N N . ALA A 1 99 ? 8.887 -8.196 -23.262 1.00 87.31 99 ALA A N 1
ATOM 739 C CA . ALA A 1 99 ? 9.518 -9.468 -22.920 1.00 87.31 99 ALA A CA 1
ATOM 740 C C . ALA A 1 99 ? 8.548 -10.637 -23.132 1.00 87.31 99 ALA A C 1
ATOM 742 O O . ALA A 1 99 ? 7.335 -10.423 -23.140 1.00 87.31 99 ALA A O 1
ATOM 743 N N . ASP A 1 100 ? 9.068 -11.863 -23.241 1.00 87.75 100 ASP A N 1
ATOM 744 C CA . ASP A 1 100 ? 8.225 -13.068 -23.306 1.00 87.75 100 ASP A CA 1
ATOM 745 C C . ASP A 1 100 ? 7.483 -13.305 -21.981 1.00 87.75 100 ASP A C 1
ATOM 747 O O . ASP A 1 100 ? 6.351 -13.786 -21.970 1.00 87.75 100 ASP A O 1
ATOM 751 N N . ASN A 1 101 ? 8.107 -12.946 -20.853 1.00 85.62 101 ASN A N 1
ATOM 752 C CA . ASN A 1 101 ? 7.486 -12.974 -19.533 1.00 85.62 101 ASN A CA 1
ATOM 753 C C . ASN A 1 101 ? 7.802 -11.699 -18.739 1.00 85.62 101 ASN A C 1
ATOM 755 O O . ASN A 1 101 ? 8.964 -11.318 -18.589 1.00 85.62 101 ASN A O 1
ATOM 759 N N . ILE A 1 102 ? 6.769 -11.049 -18.206 1.00 85.81 102 ILE A N 1
ATOM 760 C CA . ILE A 1 102 ? 6.896 -9.826 -17.413 1.00 85.81 102 ILE A CA 1
ATOM 761 C C . ILE A 1 102 ? 6.349 -10.099 -16.016 1.00 85.81 102 ILE A C 1
ATOM 763 O O . ILE A 1 102 ? 5.147 -10.274 -15.827 1.00 85.81 102 ILE A O 1
ATOM 767 N N . THR A 1 103 ? 7.243 -10.067 -15.032 1.00 83.94 103 T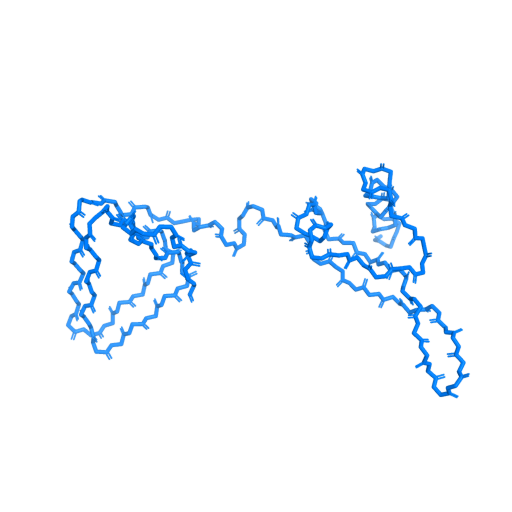HR A N 1
ATOM 768 C CA . THR A 1 103 ? 6.901 -10.110 -13.612 1.00 83.94 103 THR A CA 1
ATOM 769 C C . THR A 1 103 ? 7.203 -8.746 -13.009 1.00 83.94 103 THR A C 1
ATOM 771 O O . THR A 1 103 ? 8.365 -8.365 -12.847 1.00 83.94 103 THR A O 1
ATOM 774 N N . ASN A 1 104 ? 6.154 -7.996 -12.677 1.00 79.62 104 ASN A N 1
ATOM 775 C CA . ASN A 1 104 ? 6.275 -6.776 -11.893 1.00 79.62 104 ASN A CA 1
ATOM 776 C C . ASN A 1 104 ? 5.872 -7.061 -10.444 1.00 79.62 104 ASN A C 1
ATOM 778 O O . ASN A 1 104 ? 4.781 -7.544 -10.167 1.00 79.62 104 ASN A O 1
ATOM 782 N N . SER A 1 105 ? 6.779 -6.793 -9.517 1.00 81.19 105 SER A N 1
ATOM 783 C CA . SER A 1 105 ? 6.547 -6.838 -8.069 1.00 81.19 105 SER A CA 1
ATOM 784 C C . SER A 1 105 ? 6.868 -5.496 -7.403 1.00 81.19 105 SER A C 1
ATOM 786 O O . SER A 1 105 ? 6.791 -5.381 -6.182 1.00 81.19 105 SER A O 1
ATOM 788 N N . GLY A 1 106 ? 7.258 -4.494 -8.198 1.00 74.81 106 GLY A N 1
ATOM 789 C CA . GLY A 1 106 ? 7.491 -3.116 -7.778 1.00 74.81 106 GLY A CA 1
ATOM 790 C C . GLY A 1 106 ? 6.444 -2.154 -8.349 1.00 74.81 106 GLY A C 1
ATOM 791 O O . GLY A 1 106 ? 5.377 -2.566 -8.792 1.00 74.81 106 GLY A O 1
ATOM 792 N N . LEU A 1 107 ? 6.736 -0.852 -8.348 1.00 79.94 107 LEU A N 1
ATOM 793 C CA . LEU A 1 107 ? 5.806 0.169 -8.852 1.00 79.94 107 LEU A CA 1
ATOM 794 C C . LEU A 1 107 ? 6.119 0.509 -10.310 1.00 79.94 107 LEU A C 1
ATOM 796 O O . LEU A 1 107 ? 7.273 0.795 -10.627 1.00 79.94 107 LEU A O 1
ATOM 800 N N . ALA A 1 108 ? 5.100 0.564 -11.168 1.00 78.75 108 ALA A N 1
ATOM 801 C CA . ALA A 1 108 ? 5.210 1.092 -12.527 1.00 78.75 108 ALA A CA 1
ATOM 802 C C . ALA A 1 108 ? 4.228 2.256 -12.723 1.00 78.75 108 ALA A C 1
ATOM 804 O O . ALA A 1 108 ? 3.021 2.098 -12.520 1.00 78.75 108 ALA A O 1
ATOM 805 N N . CYS A 1 109 ? 4.733 3.443 -13.084 1.00 73.62 109 CYS A N 1
ATOM 806 C CA . CYS A 1 109 ? 3.883 4.625 -13.266 1.00 73.62 109 CYS A CA 1
ATOM 807 C C . CYS A 1 109 ? 4.335 5.503 -14.451 1.00 73.62 109 CYS A C 1
ATOM 809 O O . CYS A 1 109 ? 5.507 5.874 -14.568 1.00 73.62 109 CYS A O 1
ATOM 811 N N . THR A 1 110 ? 3.376 5.904 -15.289 1.00 75.19 110 THR A N 1
ATOM 812 C CA . THR A 1 110 ? 3.507 6.976 -16.290 1.00 75.19 110 THR A CA 1
ATOM 813 C C . THR A 1 110 ? 2.956 8.281 -15.710 1.00 75.19 110 THR A C 1
ATOM 815 O O . THR A 1 110 ? 1.878 8.289 -15.118 1.00 75.19 110 THR A O 1
ATOM 818 N N . ALA A 1 111 ? 3.661 9.406 -15.856 1.00 63.47 111 ALA A N 1
ATOM 819 C CA . ALA A 1 111 ? 3.236 10.679 -15.262 1.00 63.47 111 ALA A CA 1
ATOM 820 C C . ALA A 1 111 ? 2.120 11.393 -16.046 1.00 63.47 111 ALA A C 1
ATOM 822 O O . ALA A 1 111 ? 1.602 12.408 -15.572 1.00 63.47 111 ALA A O 1
ATOM 823 N N . TYR A 1 112 ? 1.720 10.876 -17.211 1.00 43.38 112 TYR A N 1
ATOM 824 C CA . TYR A 1 112 ? 0.615 11.445 -17.969 1.00 43.38 112 TYR A CA 1
ATOM 825 C C . TYR A 1 112 ? -0.732 10.931 -17.437 1.00 43.38 112 TYR A C 1
ATOM 827 O O . TYR A 1 112 ? -1.024 9.741 -17.482 1.00 43.38 112 TYR A O 1
ATOM 835 N N . ALA A 1 113 ? -1.538 11.878 -16.948 1.00 38.12 113 ALA A N 1
ATOM 836 C CA . ALA A 1 113 ? -2.928 11.755 -16.501 1.00 38.12 113 ALA A CA 1
ATOM 837 C C . ALA A 1 113 ? -3.186 11.111 -15.126 1.00 38.12 113 ALA A C 1
ATOM 839 O O . ALA A 1 113 ? -3.682 10.000 -15.061 1.00 38.12 113 ALA A O 1
ATOM 840 N N . ARG A 1 114 ? -2.994 11.862 -14.022 1.00 46.66 114 ARG A N 1
ATOM 841 C CA . ARG A 1 114 ? -3.715 11.664 -12.730 1.00 46.66 114 ARG A CA 1
ATOM 842 C C . ARG A 1 114 ? -3.869 10.186 -12.276 1.00 46.66 114 ARG A C 1
ATOM 844 O O . ARG A 1 114 ? -4.890 9.816 -11.697 1.00 46.66 114 ARG A O 1
ATOM 851 N N . ALA A 1 115 ? -2.877 9.338 -12.547 1.00 39.47 115 ALA A N 1
ATOM 852 C CA . ALA A 1 115 ? -3.057 7.891 -12.548 1.00 39.47 115 ALA A CA 1
ATOM 853 C C . ALA A 1 115 ? -2.441 7.248 -11.309 1.00 39.47 115 ALA A C 1
ATOM 855 O O . ALA A 1 115 ? -1.281 7.474 -10.964 1.00 39.47 115 ALA A O 1
ATOM 856 N N . ARG A 1 116 ? -3.257 6.424 -10.653 1.00 45.84 116 ARG A N 1
ATOM 857 C CA . ARG A 1 116 ? -2.850 5.490 -9.608 1.00 45.84 116 ARG A CA 1
ATOM 858 C C . ARG A 1 116 ? -1.717 4.609 -10.140 1.00 45.84 116 ARG A C 1
ATOM 860 O O . ARG A 1 116 ? -1.818 4.074 -11.242 1.00 45.84 116 ARG A O 1
ATOM 867 N N . CYS A 1 117 ? -0.661 4.459 -9.349 1.00 45.41 117 CYS A N 1
ATOM 868 C CA . CYS A 1 117 ? 0.359 3.450 -9.597 1.00 45.41 117 CYS A CA 1
ATOM 869 C C . CYS A 1 117 ? -0.273 2.058 -9.460 1.00 45.41 117 CYS A C 1
ATOM 871 O O . CYS A 1 117 ? -1.035 1.821 -8.520 1.00 45.41 117 CYS A O 1
ATOM 873 N N . HIS A 1 118 ? 0.017 1.174 -10.411 1.00 55.59 118 HIS A N 1
ATOM 874 C CA . HIS A 1 118 ? -0.411 -0.222 -10.378 1.00 55.59 118 HIS A CA 1
ATOM 875 C C . HIS A 1 118 ? 0.797 -1.089 -10.007 1.00 55.59 118 HIS A C 1
ATOM 877 O O . HIS A 1 118 ? 1.936 -0.751 -10.348 1.00 55.59 118 HIS A O 1
ATOM 883 N N . VAL A 1 119 ? 0.527 -2.153 -9.251 1.00 47.56 119 VAL A N 1
ATOM 884 C CA . VAL A 1 119 ? 1.493 -3.193 -8.875 1.00 47.56 119 VAL A CA 1
ATOM 885 C C . VAL A 1 119 ? 1.327 -4.347 -9.846 1.00 47.56 119 VAL A C 1
ATOM 887 O O . VAL A 1 119 ? 0.155 -4.726 -10.067 1.00 47.56 119 VAL A O 1
#